Protein AF-A0A368F3Y8-F1 (afdb_monomer_lite)

Secondary structure (DSSP, 8-state):
--SEETTEEEEE-HHHHHHHH-TT-------EETTEEPPPSSTT-EEEEE-SEEEEEEE-SS-EEEEEE-

Structure (mmCIF, N/CA/C/O backbone):
data_AF-A0A368F3Y8-F1
#
_entry.id   AF-A0A368F3Y8-F1
#
loop_
_atom_site.group_PDB
_atom_site.id
_atom_site.type_symbol
_atom_site.label_atom_id
_atom_site.label_alt_id
_atom_site.label_comp_id
_atom_site.label_asym_id
_atom_site.label_entity_id
_atom_site.label_seq_id
_atom_site.pdbx_PDB_ins_code
_atom_site.Cartn_x
_atom_site.Cartn_y
_atom_site.Cartn_z
_atom_site.occupancy
_atom_site.B_iso_or_equiv
_atom_site.auth_seq_id
_atom_site.auth_comp_id
_atom_site.auth_asym_id
_atom_site.auth_atom_id
_atom_site.pdbx_PDB_model_num
ATOM 1 N N . MET A 1 1 ? -3.183 8.390 -7.604 1.00 48.25 1 MET A N 1
ATOM 2 C CA . MET A 1 1 ? -3.912 7.110 -7.542 1.00 48.25 1 MET A CA 1
ATOM 3 C C . MET A 1 1 ? -4.225 6.817 -6.099 1.00 48.25 1 MET A C 1
ATOM 5 O O . MET A 1 1 ? -3.311 6.848 -5.286 1.00 48.25 1 MET A O 1
ATOM 9 N N . ASP A 1 2 ? -5.489 6.548 -5.811 1.00 62.84 2 ASP A N 1
ATOM 10 C CA . ASP A 1 2 ? -5.889 5.976 -4.535 1.00 62.84 2 ASP A CA 1
ATOM 11 C C . ASP A 1 2 ? -5.548 4.479 -4.601 1.00 62.84 2 ASP A C 1
ATOM 13 O O . ASP A 1 2 ? -6.144 3.736 -5.382 1.00 62.84 2 ASP A O 1
ATOM 17 N N . VAL A 1 3 ? -4.508 4.041 -3.883 1.00 70.75 3 VAL A N 1
ATOM 18 C CA . VAL A 1 3 ? -4.120 2.611 -3.801 1.00 70.75 3 VAL A CA 1
ATOM 19 C C . VAL A 1 3 ? -5.207 1.763 -3.133 1.00 70.75 3 VAL A C 1
ATOM 21 O O . VAL A 1 3 ? -5.165 0.532 -3.176 1.00 70.75 3 VAL A O 1
ATOM 24 N N . LEU A 1 4 ? -6.194 2.436 -2.540 1.00 80.06 4 LEU A N 1
ATOM 25 C CA . LEU A 1 4 ? -7.409 1.880 -1.988 1.00 80.06 4 LEU A CA 1
ATOM 26 C C . LEU A 1 4 ? -8.529 1.988 -3.023 1.00 80.06 4 LEU A C 1
ATOM 28 O O . LEU A 1 4 ? -9.065 3.060 -3.292 1.00 80.06 4 LEU A O 1
ATOM 32 N N . HIS A 1 5 ? -8.933 0.854 -3.586 1.00 84.44 5 HIS A N 1
ATOM 33 C CA . HIS A 1 5 ? -10.059 0.800 -4.511 1.00 84.44 5 HIS A CA 1
ATOM 34 C C . HIS A 1 5 ? -11.109 -0.188 -4.020 1.00 84.44 5 HIS A C 1
ATOM 36 O O . HIS A 1 5 ? -10.821 -1.364 -3.813 1.00 84.44 5 HIS A O 1
ATOM 42 N N . LYS A 1 6 ? -12.351 0.280 -3.833 1.00 87.56 6 LYS A N 1
ATOM 43 C CA . LYS A 1 6 ? -13.493 -0.554 -3.398 1.00 87.56 6 LYS A CA 1
ATOM 44 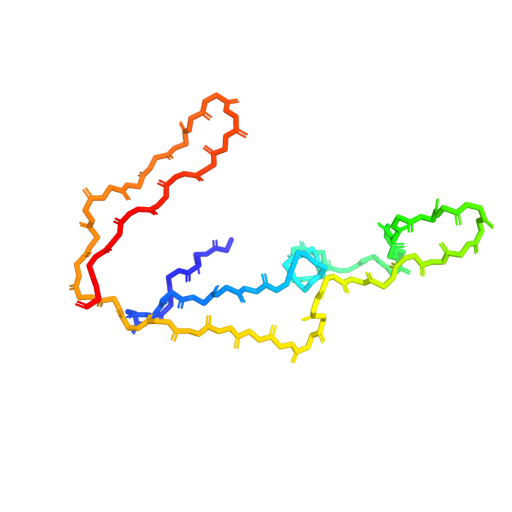C C . LYS A 1 6 ? -13.196 -1.391 -2.138 1.00 87.56 6 LYS A C 1
ATOM 46 O O . LYS A 1 6 ? -13.643 -2.531 -2.028 1.00 87.56 6 LYS A O 1
ATOM 51 N N . GLY A 1 7 ? -12.426 -0.835 -1.200 1.00 91.25 7 GLY A N 1
ATOM 52 C CA . GLY A 1 7 ? -12.030 -1.527 0.031 1.00 91.25 7 GLY A CA 1
ATOM 53 C C . GLY A 1 7 ? -10.931 -2.577 -0.155 1.00 91.25 7 GLY A C 1
ATOM 54 O O . GLY A 1 7 ? -10.825 -3.485 0.662 1.00 91.25 7 GLY A O 1
ATOM 55 N N . TRP A 1 8 ? -10.126 -2.486 -1.213 1.00 94.75 8 TRP A N 1
ATOM 56 C CA . TRP A 1 8 ? -8.939 -3.313 -1.424 1.00 94.75 8 TRP A CA 1
ATOM 57 C C . TRP A 1 8 ? -7.701 -2.438 -1.559 1.00 94.75 8 TRP A C 1
ATOM 59 O O . TRP A 1 8 ? -7.721 -1.455 -2.295 1.00 94.75 8 TRP A O 1
ATOM 69 N N . PHE A 1 9 ? -6.625 -2.831 -0.885 1.00 94.62 9 PHE A N 1
ATOM 70 C CA . PHE A 1 9 ? -5.280 -2.332 -1.133 1.00 94.62 9 PHE A CA 1
ATOM 71 C C . PHE A 1 9 ? -4.607 -3.250 -2.151 1.00 94.62 9 PHE A C 1
ATOM 73 O O . PHE A 1 9 ? -4.669 -4.468 -1.990 1.00 94.62 9 PHE A O 1
ATOM 80 N N . THR A 1 10 ? -3.983 -2.690 -3.188 1.00 92.62 10 THR A N 1
ATOM 81 C CA . THR A 1 10 ? -3.255 -3.465 -4.206 1.00 92.62 10 THR A CA 1
ATOM 82 C C . THR A 1 10 ? -1.829 -2.953 -4.346 1.00 92.62 10 THR A C 1
ATOM 84 O O . THR A 1 10 ? -1.613 -1.785 -4.666 1.00 92.62 10 THR A O 1
ATOM 87 N N . GLU A 1 11 ? -0.860 -3.838 -4.120 1.00 91.25 11 GLU A N 1
ATOM 88 C CA . GLU A 1 11 ? 0.561 -3.567 -4.312 1.00 91.25 11 GLU A CA 1
ATOM 89 C C . GLU A 1 11 ? 0.924 -3.770 -5.786 1.00 91.25 11 GLU A C 1
ATOM 91 O O . GLU A 1 11 ? 1.139 -4.892 -6.250 1.00 91.25 11 GLU A O 1
ATOM 96 N N . PHE A 1 12 ? 0.950 -2.668 -6.532 1.00 88.69 12 PHE A N 1
ATOM 97 C CA . PHE A 1 12 ? 1.442 -2.647 -7.906 1.00 88.69 12 PHE A CA 1
ATOM 98 C C . PHE A 1 12 ? 2.968 -2.616 -7.942 1.00 88.69 12 PHE A C 1
ATOM 100 O O . PHE A 1 12 ? 3.610 -2.039 -7.063 1.00 88.69 12 PHE A O 1
ATOM 107 N N . SER A 1 13 ? 3.550 -3.190 -8.997 1.00 87.69 13 SER A N 1
ATOM 108 C CA . SER A 1 13 ? 4.973 -3.011 -9.278 1.00 87.69 13 SER A CA 1
ATOM 109 C C . SER A 1 13 ? 5.307 -1.526 -9.459 1.00 87.69 13 SER A C 1
ATOM 111 O O . SER A 1 13 ? 4.484 -0.798 -10.027 1.00 87.69 13 SER A O 1
ATOM 113 N N . PRO A 1 14 ? 6.489 -1.054 -9.023 1.00 83.25 14 PRO A N 1
ATOM 114 C CA . PRO A 1 14 ? 6.894 0.337 -9.210 1.00 83.25 14 PRO A CA 1
ATOM 115 C C . PRO A 1 14 ? 6.768 0.803 -10.666 1.00 83.25 14 PRO A C 1
ATOM 117 O O . PRO A 1 14 ? 6.212 1.869 -10.917 1.00 83.25 14 PRO A O 1
ATOM 120 N N . ASP A 1 15 ? 7.172 -0.035 -11.622 1.00 82.31 15 ASP A N 1
ATOM 121 C CA . ASP A 1 15 ? 7.100 0.267 -13.054 1.00 82.31 15 ASP A CA 1
ATOM 122 C C . ASP A 1 15 ? 5.660 0.382 -13.563 1.00 82.31 15 ASP A C 1
ATOM 124 O O . ASP A 1 15 ? 5.348 1.234 -14.395 1.00 82.31 15 ASP A O 1
ATOM 128 N N . ASP A 1 16 ? 4.761 -0.469 -13.066 1.00 83.19 16 ASP A N 1
ATOM 129 C CA . ASP A 1 16 ? 3.346 -0.411 -13.433 1.00 83.19 16 ASP A CA 1
ATOM 130 C C . ASP A 1 16 ? 2.693 0.836 -12.830 1.00 83.19 16 ASP A C 1
ATOM 132 O O . ASP A 1 16 ? 1.908 1.509 -13.499 1.00 83.19 16 ASP A O 1
ATOM 136 N N . LEU A 1 17 ? 3.082 1.210 -11.607 1.00 80.69 17 LEU A N 1
ATOM 137 C CA . LEU A 1 17 ? 2.649 2.453 -10.980 1.00 80.69 17 LEU A CA 1
ATOM 138 C C . LEU A 1 17 ? 3.149 3.684 -11.753 1.00 80.69 17 LEU A C 1
ATOM 140 O O . LEU A 1 17 ? 2.416 4.666 -11.878 1.00 80.69 17 LEU A O 1
ATOM 144 N N . GLU A 1 18 ? 4.371 3.650 -12.287 1.00 79.81 18 GLU A N 1
ATOM 145 C CA . GLU A 1 18 ? 4.921 4.713 -13.136 1.00 79.81 18 GLU A CA 1
ATOM 146 C C . GLU A 1 18 ? 4.217 4.801 -14.492 1.00 79.81 18 GLU A C 1
ATOM 148 O O . GLU A 1 18 ? 3.813 5.895 -14.888 1.00 79.81 18 GLU A O 1
ATOM 153 N N . LYS A 1 19 ? 3.988 3.667 -15.167 1.00 79.56 19 LYS A N 1
ATOM 154 C CA . LYS A 1 19 ? 3.224 3.611 -16.426 1.00 79.56 19 LYS A CA 1
ATOM 155 C C . LYS A 1 19 ? 1.805 4.138 -16.253 1.00 79.56 19 LYS A C 1
ATOM 157 O O . LYS A 1 19 ? 1.333 4.899 -17.087 1.00 79.56 19 LYS A O 1
ATOM 162 N N . MET A 1 20 ? 1.139 3.772 -15.158 1.00 74.31 20 MET A N 1
ATOM 163 C CA . MET A 1 20 ? -0.205 4.259 -14.845 1.00 74.31 20 MET A CA 1
ATOM 164 C C . MET A 1 20 ? -0.235 5.764 -14.542 1.00 74.31 20 MET A C 1
ATOM 166 O O . MET A 1 20 ? -1.232 6.419 -14.826 1.00 74.31 20 MET A O 1
ATOM 170 N N . LYS A 1 21 ? 0.834 6.333 -13.965 1.00 74.81 21 LYS A N 1
ATOM 171 C CA . LYS A 1 21 ? 0.949 7.784 -13.721 1.00 74.81 21 LYS A CA 1
ATOM 172 C C . LYS A 1 21 ? 1.270 8.579 -14.991 1.00 74.81 21 LYS A C 1
ATOM 174 O O . LYS A 1 21 ? 0.969 9.768 -15.041 1.00 74.81 21 LYS A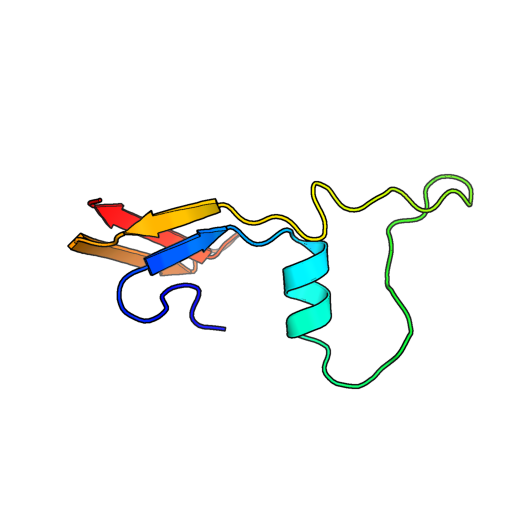 O 1
ATOM 179 N N . GLN A 1 22 ? 1.898 7.951 -15.983 1.00 65.44 22 GLN A N 1
ATOM 180 C CA . GLN A 1 22 ? 2.294 8.560 -17.251 1.00 65.44 22 GLN A CA 1
ATOM 181 C C . GLN A 1 22 ? 1.316 8.182 -18.372 1.00 65.44 22 GLN A C 1
ATOM 183 O O . GLN A 1 22 ? 1.663 7.468 -19.311 1.00 65.44 22 GLN A O 1
ATOM 188 N N . GLU A 1 23 ? 0.089 8.696 -18.328 1.00 53.25 23 GLU A N 1
ATOM 189 C CA . GLU A 1 23 ? -0.738 8.732 -19.536 1.00 53.25 23 GLU A CA 1
ATOM 190 C C . GLU A 1 23 ? -0.096 9.715 -20.545 1.00 53.25 23 GLU A C 1
ATOM 192 O O . GLU A 1 23 ? -0.290 10.924 -20.449 1.00 53.25 23 GLU A O 1
ATOM 197 N N . GLY A 1 24 ? 0.706 9.215 -21.501 1.00 52.44 24 GLY A N 1
ATOM 198 C CA . GLY A 1 24 ? 0.955 9.927 -22.768 1.00 52.44 24 GLY A CA 1
ATOM 199 C C . GLY A 1 24 ? 2.386 10.234 -23.243 1.00 52.44 24 GLY A C 1
ATOM 200 O O . GLY A 1 24 ? 2.506 10.977 -24.212 1.00 52.44 24 GLY A O 1
ATOM 201 N N . SER A 1 25 ? 3.473 9.693 -22.679 1.00 45.78 25 SER A N 1
ATOM 202 C CA . SER A 1 25 ? 4.810 9.861 -23.293 1.00 45.78 25 SER A CA 1
ATOM 203 C C . SER A 1 25 ? 5.604 8.559 -23.284 1.00 45.78 25 SER A C 1
ATOM 205 O O . SER A 1 25 ? 5.956 8.039 -22.231 1.00 45.78 25 SER A O 1
ATOM 207 N N . GLY A 1 26 ? 5.845 8.014 -24.476 1.00 50.09 26 GLY A N 1
ATOM 208 C CA . GLY A 1 26 ? 6.417 6.688 -24.719 1.00 50.09 26 GLY A CA 1
ATOM 209 C C . GLY A 1 26 ? 7.925 6.564 -24.497 1.00 50.09 26 GLY A C 1
ATOM 210 O O . GLY A 1 26 ? 8.577 5.900 -25.297 1.00 50.09 26 GLY A O 1
ATOM 211 N N . ASP A 1 27 ? 8.478 7.167 -23.444 1.00 49.53 27 ASP A N 1
ATOM 212 C CA . ASP A 1 27 ? 9.874 6.942 -23.059 1.00 49.53 27 ASP A CA 1
ATOM 213 C C . ASP A 1 27 ? 9.940 6.362 -21.643 1.00 49.53 27 ASP A C 1
ATOM 215 O O . ASP A 1 27 ? 9.870 7.062 -20.632 1.00 49.53 27 ASP A O 1
ATOM 219 N N . SER A 1 28 ? 10.021 5.032 -21.573 1.00 55.84 28 SER A N 1
ATOM 220 C CA . SER A 1 28 ? 10.223 4.297 -20.330 1.00 55.84 28 SER A CA 1
ATOM 221 C C . SER A 1 28 ? 11.562 4.712 -19.711 1.00 55.84 28 SER A C 1
ATOM 223 O O . SER A 1 28 ? 12.618 4.315 -20.212 1.00 55.84 28 SER A O 1
ATOM 225 N N . LYS A 1 29 ? 11.535 5.456 -18.597 1.00 57.78 29 LYS A N 1
ATOM 226 C CA . LYS A 1 29 ? 12.695 5.695 -17.714 1.00 57.78 29 LYS A CA 1
ATOM 227 C C . LYS A 1 29 ? 13.099 4.407 -16.979 1.00 57.78 29 LYS A C 1
ATOM 229 O O . LYS A 1 29 ? 13.191 4.363 -15.761 1.00 57.78 29 LYS A O 1
ATOM 234 N N . GLN A 1 30 ? 13.342 3.335 -17.724 1.00 58.97 30 GLN A N 1
ATOM 235 C CA . GLN A 1 30 ? 13.923 2.124 -17.170 1.00 58.97 30 GLN A CA 1
ATOM 236 C C . GLN A 1 30 ? 15.336 2.446 -16.685 1.00 58.97 30 GLN A C 1
ATOM 238 O O . GLN A 1 30 ? 16.132 3.031 -17.427 1.00 58.97 30 GLN A O 1
ATOM 243 N N . LEU A 1 31 ? 15.652 2.064 -15.448 1.00 57.44 31 LEU A N 1
ATOM 244 C CA . LEU A 1 31 ? 17.010 2.147 -14.925 1.00 57.44 31 LEU A CA 1
ATOM 245 C C . LEU A 1 31 ? 17.916 1.277 -15.810 1.00 57.44 31 LEU A C 1
ATOM 247 O O . LEU A 1 31 ? 17.765 0.055 -15.877 1.00 57.44 31 LEU A O 1
ATOM 251 N N . LYS A 1 32 ? 18.840 1.915 -16.531 1.00 58.53 32 LYS A N 1
ATOM 252 C CA . LYS A 1 32 ? 19.850 1.226 -17.338 1.00 58.53 32 LYS A CA 1
ATOM 253 C C . LYS A 1 32 ? 21.129 1.144 -16.510 1.00 58.53 32 LYS A C 1
ATOM 255 O O . LYS A 1 32 ? 21.715 2.182 -16.220 1.00 58.53 32 LYS A O 1
ATOM 260 N N . SER A 1 33 ? 21.560 -0.061 -16.147 1.00 56.84 33 SER A N 1
ATOM 261 C CA . SER A 1 33 ? 22.926 -0.294 -15.662 1.00 56.84 33 SER A CA 1
ATOM 262 C C . SER A 1 33 ? 23.716 -0.864 -16.832 1.00 56.84 33 SER A C 1
ATOM 264 O O . SER A 1 33 ? 23.294 -1.852 -17.427 1.00 56.84 33 SER A O 1
ATOM 266 N N . ASP A 1 34 ? 24.803 -0.203 -17.224 1.00 71.81 34 ASP A N 1
ATOM 267 C CA . ASP A 1 34 ? 25.702 -0.639 -18.306 1.00 71.81 34 ASP A CA 1
ATOM 268 C C . ASP A 1 34 ? 25.012 -0.933 -19.654 1.00 71.81 34 ASP A C 1
ATOM 270 O O . ASP A 1 34 ? 25.380 -1.843 -20.392 1.00 71.81 34 ASP A O 1
ATOM 274 N N . GLY A 1 35 ? 23.974 -0.160 -19.992 1.00 64.25 35 GLY A N 1
ATOM 275 C CA . GLY A 1 35 ? 23.210 -0.339 -21.233 1.00 64.25 35 GLY A CA 1
ATOM 276 C C . GLY A 1 35 ? 22.206 -1.497 -21.204 1.00 64.25 35 GLY A C 1
ATOM 277 O O . GLY A 1 35 ? 21.447 -1.658 -22.160 1.00 64.25 35 GLY A O 1
ATOM 278 N N . ILE A 1 36 ? 22.136 -2.251 -20.104 1.00 60.38 36 ILE A N 1
ATOM 279 C CA . ILE A 1 36 ? 21.139 -3.294 -19.874 1.00 60.38 36 ILE A CA 1
ATOM 280 C C . ILE A 1 36 ? 19.965 -2.668 -19.125 1.00 60.38 36 ILE A C 1
ATOM 282 O O . ILE A 1 36 ? 20.120 -2.085 -18.050 1.00 60.38 36 ILE A O 1
ATOM 286 N N . ALA A 1 37 ? 18.774 -2.777 -19.710 1.00 63.84 37 ALA A N 1
ATOM 287 C CA . ALA A 1 37 ? 17.544 -2.386 -19.044 1.00 63.84 37 ALA A CA 1
ATOM 288 C C . ALA A 1 37 ? 17.304 -3.354 -17.879 1.00 63.84 37 ALA A C 1
ATOM 290 O O . ALA A 1 37 ? 17.042 -4.538 -18.096 1.00 63.84 37 ALA A O 1
ATOM 291 N N . MET A 1 38 ? 17.434 -2.868 -16.646 1.00 60.22 38 MET A N 1
ATOM 292 C CA . MET A 1 38 ? 17.058 -3.664 -15.485 1.00 60.22 38 MET A CA 1
ATOM 293 C C . MET A 1 38 ? 15.543 -3.877 -15.570 1.00 60.22 38 MET A C 1
ATOM 295 O O . MET A 1 38 ? 14.776 -2.927 -15.760 1.00 60.22 38 MET A O 1
ATOM 299 N N . GLY A 1 39 ? 15.114 -5.139 -15.554 1.00 60.25 39 GLY A N 1
ATOM 300 C CA . GLY A 1 39 ? 13.696 -5.474 -15.526 1.00 60.25 39 GLY A CA 1
ATOM 301 C C . GLY A 1 39 ? 13.059 -4.897 -14.267 1.00 60.25 39 GLY A C 1
ATOM 302 O O . GLY A 1 39 ? 13.680 -4.908 -13.204 1.00 60.25 39 GLY A O 1
ATOM 303 N N . GLY A 1 40 ? 11.838 -4.386 -14.410 1.00 67.38 40 GLY A N 1
ATOM 304 C CA . GLY A 1 40 ? 11.026 -3.973 -13.276 1.00 67.38 40 GLY A CA 1
ATOM 305 C C . GLY A 1 40 ? 10.899 -5.085 -12.240 1.00 67.38 40 GLY A C 1
ATOM 306 O O . GLY A 1 40 ? 11.017 -6.264 -12.580 1.00 67.38 40 GLY A O 1
ATOM 307 N N . ALA A 1 41 ? 10.661 -4.734 -10.980 1.00 78.75 41 ALA A N 1
ATOM 308 C CA . ALA A 1 41 ? 10.760 -5.708 -9.895 1.00 78.75 41 ALA A CA 1
ATOM 309 C C . ALA A 1 41 ? 9.772 -6.891 -10.054 1.00 78.75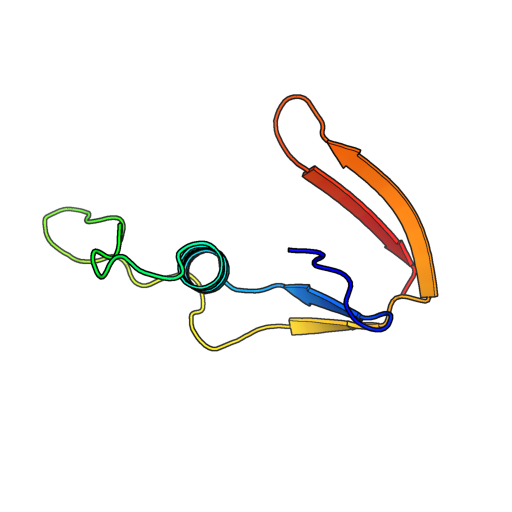 41 ALA A C 1
ATOM 311 O O . ALA A 1 41 ? 10.134 -8.029 -9.760 1.00 78.75 41 ALA A O 1
ATOM 312 N N . TRP A 1 42 ? 8.555 -6.640 -10.563 1.00 82.94 42 TRP A N 1
ATOM 313 C CA . TRP A 1 42 ? 7.533 -7.666 -10.860 1.00 82.94 42 TRP A CA 1
ATOM 314 C C . TRP A 1 42 ? 6.428 -7.152 -11.816 1.00 82.94 42 TRP A C 1
ATOM 316 O O . TRP A 1 42 ? 5.246 -7.144 -11.464 1.00 82.94 42 TRP A O 1
ATOM 326 N N . PRO A 1 43 ? 6.767 -6.680 -13.029 1.00 84.88 43 PRO A N 1
ATOM 327 C CA . PRO A 1 43 ? 5.792 -6.068 -13.929 1.00 84.88 43 PRO A CA 1
ATOM 328 C C . PRO A 1 43 ? 4.692 -7.056 -14.350 1.00 84.88 43 PRO A C 1
ATOM 330 O O . PRO A 1 43 ? 4.966 -8.214 -14.671 1.00 84.88 43 PRO A O 1
ATOM 333 N N . GLY A 1 44 ? 3.444 -6.587 -14.391 1.00 85.38 44 GLY A N 1
ATOM 334 C CA . GLY A 1 44 ? 2.275 -7.379 -14.788 1.00 85.38 44 GLY A CA 1
ATOM 335 C C . GLY A 1 44 ? 1.692 -8.262 -13.681 1.00 85.38 44 GLY A C 1
ATOM 336 O O . GLY A 1 44 ? 0.736 -8.999 -13.931 1.00 85.38 44 GLY A O 1
ATOM 337 N N . GLN A 1 45 ? 2.235 -8.188 -12.465 1.00 88.31 45 GLN A N 1
ATOM 338 C CA . GLN A 1 45 ? 1.709 -8.863 -11.282 1.00 88.31 45 GLN A CA 1
ATOM 339 C C . GLN A 1 45 ? 1.395 -7.846 -10.182 1.00 88.31 45 GLN A C 1
ATOM 341 O O . GLN A 1 45 ? 2.055 -6.817 -10.050 1.00 88.31 45 GLN A O 1
ATOM 346 N N . ALA A 1 46 ? 0.379 -8.147 -9.376 1.00 90.81 46 ALA A N 1
ATOM 347 C CA . ALA A 1 46 ? 0.032 -7.370 -8.195 1.00 90.81 46 ALA A CA 1
ATOM 348 C C . ALA A 1 46 ? -0.594 -8.281 -7.137 1.00 90.81 46 ALA A C 1
ATOM 350 O O . ALA A 1 46 ? -1.264 -9.264 -7.468 1.00 90.81 46 ALA A O 1
ATOM 351 N N . PHE A 1 47 ? -0.393 -7.940 -5.869 1.00 92.94 47 PHE A N 1
ATOM 352 C CA . PHE A 1 47 ? -1.024 -8.627 -4.748 1.00 92.94 47 PHE A CA 1
ATOM 353 C C . PHE A 1 47 ? -2.032 -7.704 -4.067 1.00 92.94 47 PHE A C 1
ATOM 355 O O . PHE A 1 47 ? -1.752 -6.525 -3.850 1.00 92.94 47 PHE A O 1
ATOM 362 N N . SER A 1 48 ? -3.206 -8.234 -3.719 1.00 94.25 48 SER A N 1
ATOM 363 C CA . SER A 1 48 ? -4.288 -7.439 -3.136 1.00 94.25 48 SER A CA 1
ATOM 364 C C . SER A 1 48 ? -4.721 -7.969 -1.774 1.00 94.25 48 SER A C 1
ATOM 366 O O . SER A 1 48 ? -4.916 -9.169 -1.581 1.00 94.25 48 SER A O 1
ATOM 368 N N . LEU A 1 49 ? -4.950 -7.049 -0.838 1.00 96.25 49 LEU A N 1
ATOM 369 C CA . LEU A 1 49 ? -5.510 -7.319 0.481 1.00 96.25 49 LEU A CA 1
ATOM 370 C C . LEU A 1 49 ? -6.833 -6.582 0.652 1.00 96.25 49 LEU A C 1
ATOM 372 O O . LEU A 1 49 ? -6.953 -5.403 0.316 1.00 96.25 49 LEU A O 1
ATOM 376 N N . LYS A 1 50 ? -7.832 -7.275 1.203 1.00 95.88 50 LYS A N 1
ATOM 377 C CA . LYS A 1 50 ? -9.096 -6.642 1.576 1.00 95.88 50 LYS A CA 1
ATOM 378 C C . LYS A 1 50 ? -8.863 -5.776 2.806 1.00 95.88 50 LYS A C 1
ATOM 380 O O . LYS A 1 50 ? -8.208 -6.205 3.751 1.00 95.88 50 LYS A O 1
ATOM 385 N N . VAL A 1 51 ? -9.401 -4.569 2.780 1.00 96.06 51 VAL A N 1
ATOM 386 C CA . VAL A 1 51 ? -9.249 -3.567 3.830 1.00 96.06 51 VAL A CA 1
ATOM 387 C C . VAL A 1 51 ? -10.520 -3.555 4.661 1.00 96.06 51 VAL A C 1
ATOM 389 O O . VAL A 1 51 ? -11.610 -3.301 4.147 1.00 96.06 51 VAL A O 1
ATOM 392 N N . LYS A 1 52 ? -10.380 -3.841 5.954 1.00 96.44 52 LYS A N 1
ATOM 393 C CA . LYS A 1 52 ? -11.468 -3.758 6.929 1.00 96.44 52 LYS A CA 1
ATOM 394 C C . LYS A 1 52 ? -11.615 -2.344 7.480 1.00 96.44 52 LYS A C 1
ATOM 396 O O . LYS A 1 52 ? -12.722 -1.823 7.527 1.00 96.44 52 LYS A O 1
ATOM 401 N N . GLU A 1 53 ? -10.507 -1.749 7.911 1.00 95.56 53 GLU A N 1
ATOM 402 C CA . GLU A 1 53 ? -10.456 -0.394 8.470 1.00 95.56 53 GLU A CA 1
ATOM 403 C C . GLU A 1 53 ? -9.073 0.228 8.242 1.00 95.56 53 GLU A C 1
ATOM 405 O O . GLU A 1 53 ? -8.054 -0.459 8.354 1.00 95.56 53 GLU A O 1
ATOM 410 N N . ILE A 1 54 ? -9.036 1.522 7.916 1.00 95.19 54 ILE A N 1
ATOM 411 C CA . ILE A 1 54 ? -7.795 2.303 7.828 1.00 95.19 54 ILE A CA 1
ATOM 412 C C . ILE A 1 54 ? -7.478 2.810 9.232 1.00 95.19 54 ILE A C 1
ATOM 414 O O . ILE A 1 54 ? -8.339 3.395 9.884 1.00 95.19 54 ILE A O 1
ATOM 418 N N . LEU A 1 55 ? -6.253 2.572 9.692 1.00 97.50 55 LEU A N 1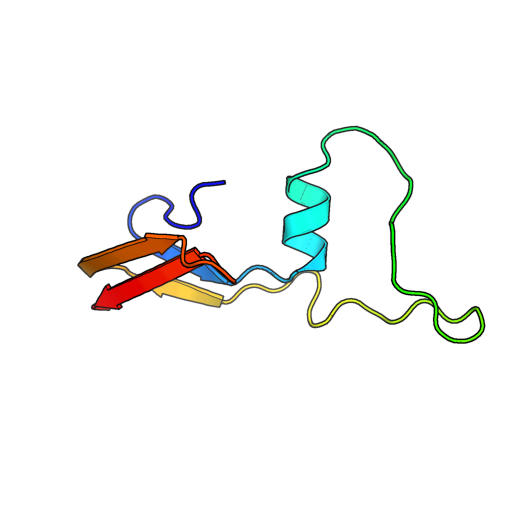
ATOM 419 C CA . LEU A 1 55 ? -5.799 2.972 11.024 1.00 97.50 55 LEU A CA 1
ATOM 420 C C . LEU A 1 55 ? -4.946 4.244 10.974 1.00 97.50 55 LEU A C 1
ATOM 422 O O . LEU A 1 55 ? -4.958 5.020 11.924 1.00 97.50 55 LEU A O 1
ATOM 426 N N . PHE A 1 56 ? -4.207 4.451 9.881 1.00 96.69 56 PHE A N 1
ATOM 427 C CA . PHE A 1 56 ? -3.337 5.608 9.687 1.00 96.69 56 PHE A CA 1
ATOM 428 C C . PHE A 1 56 ? -3.049 5.821 8.197 1.00 96.69 56 PHE A C 1
ATOM 430 O O . PHE A 1 56 ? -2.828 4.846 7.476 1.00 96.69 56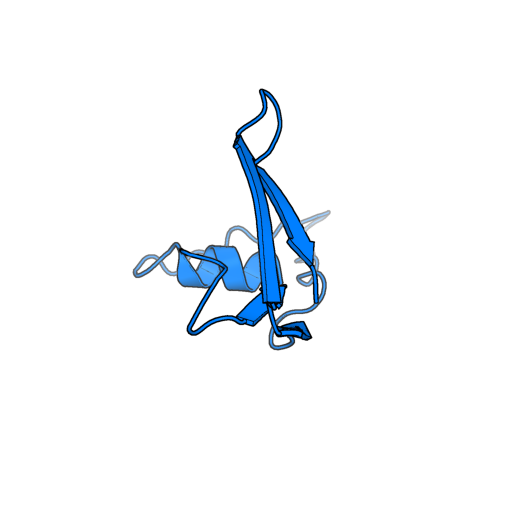 PHE A O 1
ATOM 437 N N . HIS A 1 57 ? -3.033 7.072 7.737 1.00 95.75 57 HIS A N 1
ATOM 438 C CA . HIS A 1 57 ? -2.621 7.424 6.379 1.00 95.75 57 HIS A CA 1
ATOM 439 C C . HIS A 1 57 ? -2.112 8.867 6.333 1.00 95.75 57 HIS A C 1
ATOM 441 O O . HIS A 1 57 ? -2.918 9.794 6.301 1.00 95.75 57 HIS A O 1
ATOM 447 N N . GLU A 1 58 ? -0.793 9.051 6.334 1.00 96.06 58 GLU A N 1
ATOM 448 C CA . GLU A 1 58 ? -0.164 10.367 6.189 1.00 96.06 58 GLU A CA 1
ATOM 449 C C . GLU A 1 58 ? 1.177 10.277 5.455 1.00 96.06 58 GLU A C 1
ATOM 451 O O . GLU A 1 58 ? 1.832 9.231 5.413 1.00 96.06 58 GLU A O 1
ATOM 456 N N . LYS A 1 59 ? 1.616 11.414 4.910 1.00 96.50 59 LYS A N 1
ATOM 457 C CA . LYS A 1 59 ? 2.927 11.562 4.284 1.00 96.50 59 LYS A CA 1
ATOM 458 C C . LYS A 1 59 ? 3.952 12.044 5.309 1.00 96.50 59 LYS A C 1
ATOM 460 O O . LYS A 1 59 ? 3.801 13.111 5.893 1.00 96.50 59 LYS A O 1
ATOM 465 N N . SER A 1 60 ? 5.016 11.270 5.480 1.00 96.00 60 SER A N 1
ATOM 466 C CA . SER A 1 60 ? 6.219 11.672 6.216 1.00 96.00 60 SER A CA 1
ATOM 467 C C . SER A 1 60 ? 7.167 12.502 5.341 1.00 96.00 60 SER A C 1
ATOM 469 O O . SER A 1 60 ? 6.964 12.627 4.131 1.00 96.00 60 SER A O 1
ATOM 471 N N . ASP A 1 61 ? 8.265 12.986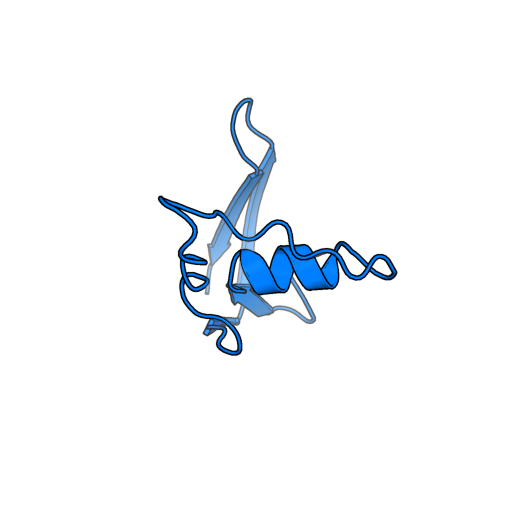 5.925 1.00 96.88 61 ASP A N 1
ATOM 472 C CA . ASP A 1 61 ? 9.328 13.689 5.190 1.00 96.88 61 ASP A CA 1
ATOM 473 C C . ASP A 1 61 ? 9.931 12.855 4.046 1.00 96.88 61 ASP A C 1
ATOM 475 O O . ASP A 1 61 ? 10.462 13.407 3.082 1.00 96.88 61 ASP A O 1
ATOM 479 N N . TYR A 1 62 ? 9.827 11.524 4.128 1.00 96.25 62 TYR A N 1
ATOM 480 C CA . TYR A 1 62 ? 10.497 10.601 3.211 1.00 96.25 62 TYR A CA 1
ATOM 481 C C . TYR A 1 62 ? 9.533 9.813 2.321 1.00 96.25 62 TYR A C 1
ATOM 483 O O . TYR A 1 62 ? 9.873 9.490 1.185 1.00 96.25 62 TYR A O 1
ATOM 491 N N . GLN A 1 63 ? 8.337 9.486 2.814 1.00 92.88 63 GLN A N 1
ATOM 492 C CA . GLN A 1 63 ? 7.414 8.581 2.124 1.00 92.88 63 GLN A CA 1
ATOM 493 C C . GLN A 1 63 ? 5.963 8.723 2.583 1.00 92.88 63 GLN A C 1
ATOM 495 O O . GLN A 1 63 ? 5.680 9.211 3.678 1.00 92.88 63 GLN A O 1
ATOM 500 N N . ASP A 1 64 ? 5.052 8.226 1.754 1.00 93.56 64 ASP A N 1
ATOM 501 C CA . ASP A 1 64 ? 3.659 7.995 2.125 1.00 93.56 64 ASP A CA 1
ATOM 502 C C . ASP A 1 64 ? 3.548 6.757 3.032 1.00 93.56 64 ASP A C 1
ATOM 504 O O . ASP A 1 64 ? 4.167 5.725 2.754 1.00 93.56 64 ASP A O 1
ATOM 508 N N . VAL A 1 65 ? 2.810 6.859 4.139 1.00 95.75 65 VAL A N 1
ATOM 509 C CA . VAL A 1 65 ? 2.660 5.785 5.128 1.00 95.75 65 VAL A CA 1
ATOM 510 C C . VAL A 1 65 ? 1.182 5.451 5.285 1.00 95.75 65 VAL A C 1
ATOM 512 O O . VAL A 1 65 ? 0.407 6.256 5.790 1.00 95.75 65 VAL A O 1
ATOM 515 N N . LEU A 1 66 ? 0.807 4.227 4.907 1.00 95.69 66 LEU A N 1
ATOM 516 C CA . LEU A 1 66 ? -0.543 3.681 5.048 1.00 95.69 66 LEU A CA 1
ATOM 517 C C . LEU A 1 66 ? -0.520 2.454 5.969 1.00 95.69 66 LEU A C 1
ATOM 519 O O . LEU A 1 66 ? 0.187 1.484 5.704 1.00 95.69 66 LEU A O 1
ATOM 523 N N . VAL A 1 67 ? -1.341 2.472 7.020 1.00 96.44 67 VAL A N 1
ATOM 524 C CA . VAL A 1 67 ? -1.567 1.335 7.921 1.00 96.44 67 VAL A CA 1
ATOM 525 C C . VAL A 1 67 ? -3.055 1.017 7.954 1.00 96.44 67 VAL A C 1
ATOM 527 O O . VAL A 1 67 ? -3.894 1.880 8.218 1.00 96.44 67 VAL A O 1
ATOM 530 N N . PHE A 1 68 ? -3.393 -0.245 7.719 1.00 96.62 68 PHE A N 1
ATOM 531 C CA . PHE A 1 68 ? -4.769 -0.721 7.727 1.00 96.62 68 PHE A CA 1
ATOM 532 C C . PHE A 1 68 ? -4.864 -2.110 8.347 1.00 96.62 68 PHE A C 1
ATOM 534 O O . PHE A 1 68 ? -3.892 -2.862 8.425 1.00 96.62 68 PHE A O 1
ATOM 541 N N . LYS A 1 69 ? -6.072 -2.464 8.768 1.00 96.31 69 LYS A N 1
ATOM 542 C CA . LYS A 1 69 ? -6.410 -3.808 9.217 1.00 96.31 69 LYS A CA 1
ATOM 543 C C . LYS A 1 69 ? -7.064 -4.577 8.080 1.00 96.31 69 LYS A C 1
ATOM 545 O O . LYS A 1 69 ? -7.961 -4.055 7.413 1.00 96.31 69 LYS A O 1
ATOM 550 N N . ARG A 1 70 ? -6.622 -5.817 7.894 1.00 85.81 70 ARG A N 1
ATOM 551 C CA . ARG A 1 70 ? -7.250 -6.789 6.993 1.00 85.81 70 ARG A CA 1
ATOM 552 C C . ARG A 1 70 ? -8.484 -7.442 7.615 1.00 85.81 70 ARG A C 1
ATOM 554 O O . ARG A 1 70 ? -8.496 -7.619 8.857 1.00 85.81 70 ARG A O 1
#

InterPro domains:
  IPR001045 Spermidine/spermine synthases [PTHR11558] (4-69)
  IPR030374 Polyamine biosynthesis domain [PS51006] (6-70)
  IPR035246 Spermidine synthase, tetramerisation domain [PF17284] (43-69)
  IPR037163 Spermidine synthase, tetramerisation domain superfamily [G3DSA:2.30.140.10] (1-70)

Foldseek 3Di:
DPCQDPQKRKAAFPQVVVVVVDPDDPDRPFDDDPNDRDDTPDHPDMDMDGFPAWDDWDADPVGTDTDTDD

Sequence (70 aa):
MDVLHKGWFTEFSPDDLEKMKQEGSGDSKQLKSDGIAMGGAWPGQAFSLKVKEILFHEKSDYQDVLVFKR

Radius of gyration: 14.92 Å; chains: 1; bounding box: 39×23×36 Å

Organism: Ancylostoma caninum (NCBI:txid29170)

pLDDT: mean 80.3, std 16.09, range [45.78, 97.5]